Protein AF-A0A3M2V0F4-F1 (afdb_monomer)

Organism: Pseudomonas syringae pv. maculicola (NCBI:txid59511)

Sequence (68 aa):
MIQEMASAYQEPEQVVAWYYKNEQQMNEVRSVVLEEQVVDTVLQ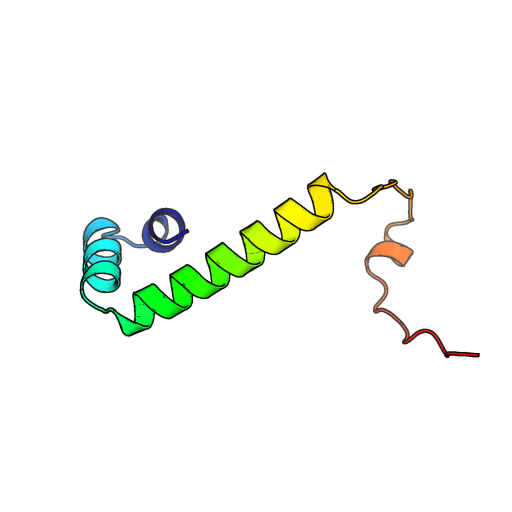KASVTDKSVSYEEAVKPVEAAKAD

Foldseek 3Di:
DLQVVLVVDPCSVVSSVVCVVDVVSVVVVVVVVVVVVVVVVVVVVDDDDDDDDDPCVVPDPPPPPPDD

Mean predicted aligned error: 7.79 Å

Secondary structure (DSSP, 8-state):
-HHHHHHTSS-HHHHHHHHHH-HHHHHHHHHHHHHHHHHHHHHHHS--------HHHHHS--------

Structure (mmCIF, N/CA/C/O backbone):
data_AF-A0A3M2V0F4-F1
#
_entry.id   AF-A0A3M2V0F4-F1
#
loop_
_atom_site.group_PDB
_atom_site.id
_atom_site.type_symbol
_atom_site.label_atom_id
_atom_site.label_alt_id
_atom_site.label_comp_id
_atom_site.label_asym_id
_atom_site.label_entity_id
_atom_site.label_seq_id
_atom_site.pdbx_PDB_ins_code
_atom_site.Cartn_x
_atom_site.Cartn_y
_atom_site.Cartn_z
_atom_site.occupancy
_atom_site.B_iso_or_equiv
_atom_site.auth_seq_id
_atom_site.auth_comp_id
_atom_site.auth_asym_id
_atom_site.auth_atom_id
_atom_site.pdbx_PDB_model_num
ATOM 1 N N . MET A 1 1 ? -7.962 1.804 0.980 1.00 84.56 1 MET A N 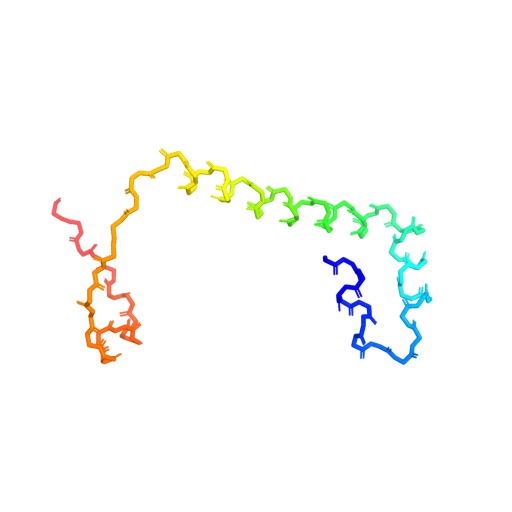1
ATOM 2 C CA . MET A 1 1 ? -7.217 1.068 2.025 1.00 84.56 1 MET A CA 1
ATOM 3 C C . MET A 1 1 ? -8.031 0.669 3.264 1.00 84.56 1 MET A C 1
ATOM 5 O O . MET A 1 1 ? -8.504 -0.454 3.267 1.00 84.56 1 MET A O 1
ATOM 9 N N . ILE A 1 2 ? -8.269 1.502 4.299 1.00 87.56 2 ILE A N 1
ATOM 10 C CA . ILE A 1 2 ? -8.951 1.020 5.540 1.00 87.56 2 ILE A CA 1
ATOM 11 C C . ILE A 1 2 ? -10.345 0.440 5.256 1.00 87.56 2 ILE A C 1
ATOM 13 O O . ILE A 1 2 ? -10.690 -0.614 5.776 1.00 87.56 2 ILE A O 1
ATOM 17 N N . GLN A 1 3 ? -11.144 1.105 4.417 1.00 87.06 3 GLN A N 1
ATOM 18 C CA . GLN A 1 3 ? -12.480 0.617 4.052 1.00 87.06 3 GLN A CA 1
ATOM 19 C C . GLN A 1 3 ? -12.433 -0.708 3.278 1.00 87.06 3 GLN A C 1
ATOM 21 O O . GLN A 1 3 ? -13.271 -1.574 3.502 1.00 87.06 3 GLN A O 1
ATOM 26 N N . GLU A 1 4 ? -11.434 -0.895 2.414 1.00 87.62 4 GLU A N 1
ATOM 27 C CA . GLU A 1 4 ? -11.236 -2.150 1.679 1.00 87.62 4 GLU A CA 1
ATOM 28 C C . GLU A 1 4 ? -10.794 -3.272 2.619 1.00 87.62 4 GLU A C 1
ATOM 30 O O . GLU A 1 4 ? -11.360 -4.359 2.571 1.00 87.62 4 GLU A O 1
ATOM 35 N N . MET A 1 5 ? -9.866 -2.997 3.540 1.00 86.75 5 MET A N 1
ATOM 36 C CA . MET A 1 5 ? -9.462 -3.954 4.576 1.00 86.75 5 MET A CA 1
ATOM 37 C C . MET A 1 5 ? -10.647 -4.342 5.468 1.00 86.75 5 MET A C 1
ATOM 39 O O . MET A 1 5 ? -10.838 -5.515 5.777 1.00 86.75 5 MET A O 1
ATOM 43 N N . ALA A 1 6 ? -11.475 -3.366 5.848 1.00 90.75 6 ALA 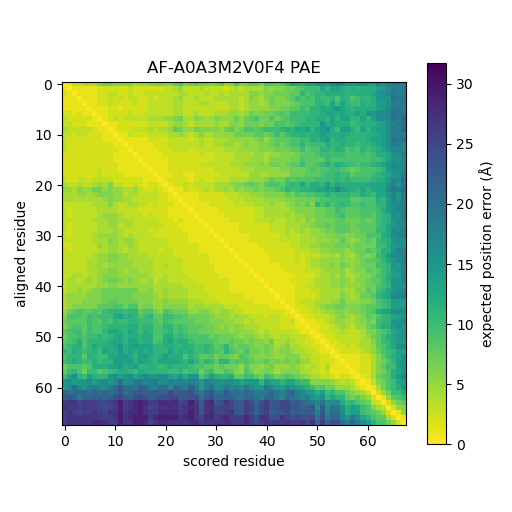A N 1
ATOM 44 C CA . ALA A 1 6 ? -12.662 -3.587 6.662 1.00 90.75 6 ALA A CA 1
ATOM 45 C C . ALA A 1 6 ? -13.759 -4.365 5.918 1.00 90.75 6 ALA A C 1
ATOM 47 O O . ALA A 1 6 ? -14.514 -5.088 6.562 1.00 90.75 6 ALA A O 1
ATOM 48 N N . SER A 1 7 ? -13.837 -4.267 4.585 1.00 92.19 7 SER A N 1
ATOM 49 C CA . SER A 1 7 ? -14.885 -4.915 3.777 1.00 92.19 7 SER A CA 1
ATOM 50 C C . SER A 1 7 ? -14.899 -6.446 3.871 1.00 92.19 7 SER A C 1
ATOM 52 O O . SER A 1 7 ? -15.934 -7.064 3.638 1.00 92.19 7 SER A O 1
ATOM 54 N N . ALA A 1 8 ? -13.774 -7.056 4.255 1.00 93.25 8 ALA A N 1
ATOM 55 C CA . ALA A 1 8 ? -13.662 -8.495 4.475 1.00 93.25 8 ALA A CA 1
ATOM 56 C C . ALA A 1 8 ? -14.275 -8.965 5.810 1.00 93.25 8 ALA A C 1
ATOM 58 O O . ALA A 1 8 ? -14.399 -10.168 6.040 1.00 93.25 8 ALA A O 1
ATOM 59 N N . TYR A 1 9 ? -14.640 -8.038 6.701 1.00 92.12 9 TYR A N 1
ATOM 60 C CA . TYR A 1 9 ? -15.180 -8.342 8.022 1.00 92.12 9 TYR A CA 1
ATOM 61 C C . TYR A 1 9 ? -16.706 -8.266 8.047 1.00 92.12 9 TYR A C 1
ATOM 63 O O . TYR A 1 9 ? -17.331 -7.510 7.310 1.00 92.12 9 TYR A O 1
ATOM 71 N N . GLN A 1 10 ? -17.302 -9.025 8.970 1.00 92.44 10 GLN A N 1
ATOM 72 C CA . GLN A 1 10 ? -18.750 -9.060 9.197 1.00 92.44 10 GLN A CA 1
ATOM 73 C C . GLN A 1 10 ? -19.318 -7.685 9.588 1.00 92.44 10 GLN A C 1
ATOM 75 O O . GLN A 1 10 ? -20.438 -7.345 9.221 1.00 92.44 10 GLN A O 1
ATOM 80 N N . GLU A 1 11 ? -18.533 -6.900 10.331 1.00 93.31 11 GLU A N 1
ATOM 81 C CA . GLU A 1 11 ? -18.909 -5.577 10.828 1.00 93.31 11 GLU A CA 1
ATOM 82 C C . GLU A 1 11 ? -17.858 -4.528 10.419 1.00 93.31 11 GLU A C 1
ATOM 84 O O . GLU A 1 11 ? -17.032 -4.109 11.238 1.00 93.31 11 GLU A O 1
ATOM 89 N N . PRO A 1 12 ? -17.856 -4.097 9.144 1.00 92.62 12 PRO A N 1
ATOM 90 C CA . PRO A 1 12 ? -16.816 -3.225 8.596 1.00 92.62 12 PRO A CA 1
ATOM 91 C C . PRO A 1 12 ? -16.742 -1.871 9.317 1.00 92.62 12 PRO A C 1
ATOM 93 O O . PRO A 1 12 ? -15.656 -1.341 9.541 1.00 92.62 12 PRO A O 1
ATOM 96 N N . GLU A 1 13 ? -17.882 -1.320 9.741 1.00 93.06 13 GLU A N 1
ATOM 97 C CA . GLU A 1 13 ? -17.946 -0.025 10.429 1.00 93.06 13 GLU A CA 1
ATOM 98 C C . GLU A 1 13 ? -17.210 -0.034 11.775 1.00 93.06 13 GLU A C 1
ATOM 100 O O . GLU A 1 13 ? -16.521 0.933 12.109 1.00 93.06 13 GLU A O 1
ATOM 105 N N . GLN A 1 14 ? -17.293 -1.139 12.528 1.00 92.56 14 GLN A N 1
ATOM 106 C CA . GLN A 1 14 ? -16.564 -1.281 13.789 1.00 92.56 14 GLN A CA 1
ATOM 107 C C . GLN A 1 14 ? -15.054 -1.335 13.560 1.00 92.56 14 GLN A C 1
ATOM 109 O O . GLN A 1 14 ? -14.297 -0.710 14.304 1.00 92.56 14 GLN A O 1
ATOM 114 N N . VAL A 1 15 ? -14.615 -2.035 12.511 1.00 89.44 15 VAL A N 1
ATOM 115 C CA . VAL A 1 15 ? -13.195 -2.136 12.147 1.00 89.44 15 VAL A CA 1
ATOM 116 C C . VAL A 1 15 ? -12.650 -0.768 11.746 1.00 89.44 15 VAL A C 1
ATOM 118 O O . VAL A 1 15 ? -11.603 -0.353 12.242 1.00 89.44 15 VAL A O 1
ATOM 121 N N . VAL A 1 16 ? -13.389 -0.014 10.925 1.00 91.69 16 VAL A N 1
ATOM 122 C CA . VAL A 1 16 ? -13.030 1.370 10.583 1.00 91.69 16 VAL A CA 1
ATOM 123 C C . VAL A 1 16 ? -12.936 2.217 11.854 1.00 91.69 16 VAL A C 1
ATOM 125 O O . VAL A 1 16 ? -11.906 2.841 12.101 1.00 91.69 16 VAL A O 1
ATOM 128 N N . ALA A 1 17 ? -13.964 2.209 12.706 1.00 92.19 17 ALA A N 1
ATOM 129 C CA . ALA A 1 17 ? -13.963 2.991 13.940 1.00 92.19 17 ALA A CA 1
ATOM 130 C C . ALA A 1 17 ? -12.803 2.619 14.882 1.00 92.19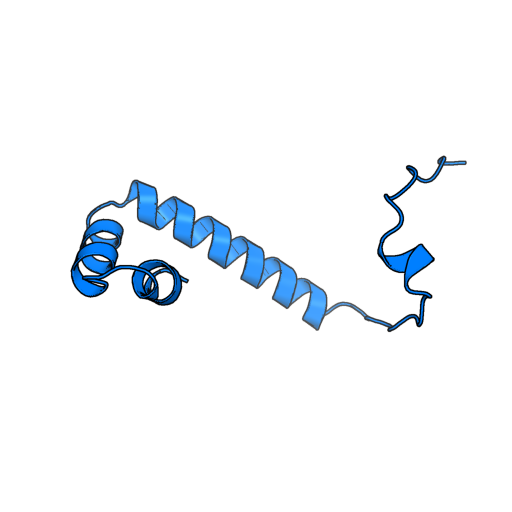 17 ALA A C 1
ATOM 132 O O . ALA A 1 17 ? -12.267 3.494 15.564 1.00 92.19 17 ALA A O 1
ATOM 133 N N . TRP A 1 18 ? -12.400 1.347 14.913 1.00 90.06 18 TRP A N 1
ATOM 134 C CA . TRP A 1 18 ? -11.253 0.876 15.685 1.00 90.06 18 TRP A CA 1
ATOM 135 C C . TRP A 1 18 ? -9.938 1.472 15.179 1.00 90.06 18 TRP A C 1
ATOM 137 O O . TRP A 1 18 ? -9.185 2.021 15.984 1.00 90.06 18 TRP A O 1
ATOM 147 N N . TYR A 1 19 ? -9.704 1.457 13.861 1.00 90.00 19 TYR A N 1
ATOM 148 C CA . TYR A 1 19 ? -8.536 2.110 13.266 1.00 90.00 19 TYR A CA 1
ATOM 149 C C . TYR A 1 19 ? -8.525 3.604 13.593 1.00 90.00 19 TYR A C 1
ATOM 151 O O . TYR A 1 19 ? -7.560 4.087 14.169 1.00 90.00 19 TYR A O 1
ATOM 159 N N . TYR A 1 20 ? -9.619 4.331 13.352 1.00 89.12 20 TYR A N 1
ATOM 160 C CA . TYR A 1 20 ? -9.673 5.782 13.596 1.00 89.12 20 TYR A CA 1
ATOM 161 C C . TYR A 1 20 ? -9.471 6.184 15.068 1.00 89.12 20 TYR A C 1
ATOM 163 O O . TYR A 1 20 ? -9.020 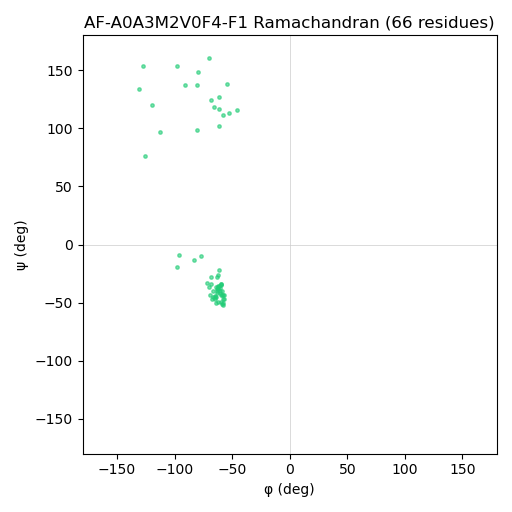7.296 15.334 1.00 89.12 20 TYR A O 1
ATOM 171 N N . LYS A 1 21 ? -9.786 5.301 16.025 1.00 92.62 21 LYS A N 1
ATOM 172 C CA . LYS A 1 21 ? -9.537 5.518 17.462 1.00 92.62 21 LYS A CA 1
ATOM 173 C C . LYS A 1 21 ? -8.112 5.165 17.896 1.00 92.62 21 LYS A C 1
ATOM 175 O O . LYS A 1 21 ? -7.724 5.514 19.008 1.00 92.62 21 LYS A O 1
ATOM 180 N N . ASN A 1 22 ? -7.349 4.468 17.058 1.00 91.50 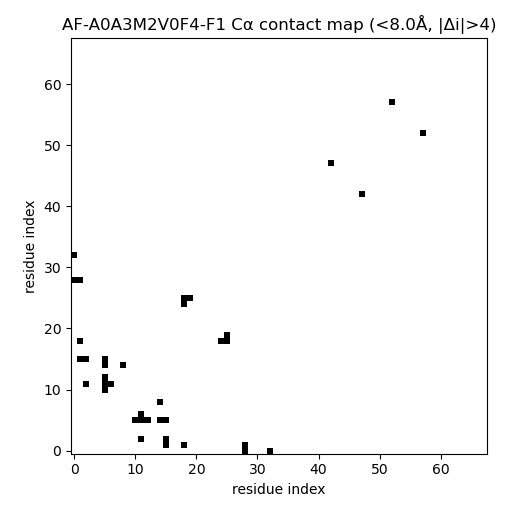22 ASN A N 1
ATOM 181 C CA . ASN A 1 22 ? -5.996 4.021 17.351 1.00 91.50 22 ASN A CA 1
ATOM 182 C C . ASN A 1 22 ? -4.988 4.760 16.459 1.00 91.50 22 ASN A C 1
ATOM 184 O O . ASN A 1 22 ? -4.727 4.377 15.319 1.00 91.50 22 ASN A O 1
ATOM 188 N N . GLU A 1 23 ? -4.393 5.826 16.996 1.00 90.12 23 GLU A N 1
ATOM 189 C CA . GLU A 1 23 ? -3.454 6.669 16.248 1.00 90.12 23 GLU A CA 1
ATOM 190 C C . GLU A 1 23 ? -2.223 5.914 15.736 1.00 90.12 23 GLU A C 1
ATOM 192 O O . GLU A 1 23 ? -1.746 6.212 14.641 1.00 90.12 23 GLU A O 1
AT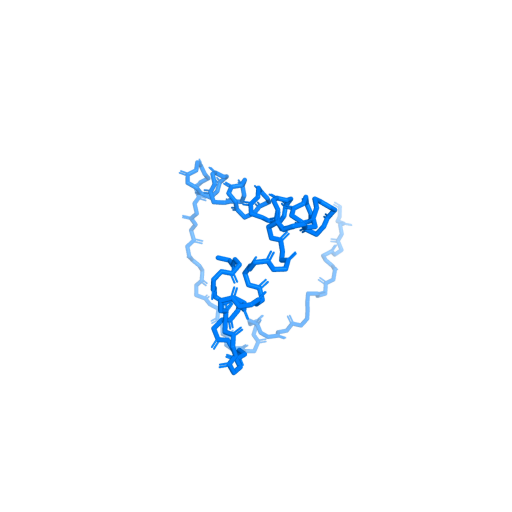OM 197 N N . GLN A 1 24 ? -1.727 4.924 16.484 1.00 91.38 24 GLN A N 1
ATOM 198 C CA . GLN A 1 24 ? -0.587 4.112 16.058 1.00 91.38 24 GLN A CA 1
ATOM 199 C C . GLN A 1 24 ? -0.933 3.318 14.795 1.00 91.38 24 GLN A C 1
ATOM 201 O O . GLN A 1 24 ? -0.226 3.411 13.794 1.00 91.38 24 GLN A O 1
ATOM 206 N N . GLN A 1 25 ? -2.065 2.616 14.812 1.00 89.06 25 GLN A N 1
ATOM 207 C CA . GLN A 1 25 ? -2.555 1.851 13.663 1.00 89.06 25 GLN A CA 1
ATOM 208 C C . GLN A 1 25 ? -2.859 2.761 12.465 1.00 89.06 25 GLN A C 1
ATOM 210 O O . GLN A 1 25 ? -2.535 2.439 11.324 1.00 89.06 25 GLN A O 1
ATOM 215 N N . MET A 1 26 ? -3.405 3.956 12.711 1.00 93.06 26 MET A N 1
ATOM 216 C CA . MET A 1 26 ? -3.589 4.956 11.657 1.00 93.06 26 MET A CA 1
ATOM 217 C C . MET A 1 26 ? -2.276 5.431 11.039 1.00 93.06 26 MET A C 1
ATOM 219 O O . MET A 1 26 ? -2.244 5.725 9.845 1.00 93.06 26 MET A O 1
ATOM 223 N N . ASN A 1 27 ? -1.204 5.548 11.821 1.00 92.56 27 ASN A N 1
ATOM 224 C CA . ASN A 1 27 ? 0.100 5.965 11.309 1.00 92.56 27 ASN A CA 1
ATOM 225 C C . ASN A 1 27 ? 0.739 4.892 10.421 1.00 92.56 27 ASN A C 1
ATOM 227 O O . ASN A 1 27 ? 1.335 5.235 9.400 1.00 92.56 27 ASN A O 1
ATOM 231 N N . GLU A 1 28 ? 0.563 3.615 10.755 1.00 90.12 28 GLU A N 1
ATOM 232 C CA . GLU A 1 28 ? 1.004 2.494 9.915 1.00 90.12 28 GLU A CA 1
ATOM 233 C C . GLU A 1 28 ? 0.270 2.509 8.568 1.00 90.12 28 GLU A C 1
ATOM 235 O O . GLU A 1 28 ? 0.903 2.547 7.514 1.00 90.12 28 GLU A O 1
ATOM 240 N N . VAL A 1 29 ? -1.061 2.629 8.597 1.00 90.50 29 VAL A N 1
ATOM 241 C CA . VAL A 1 29 ? -1.888 2.776 7.388 1.00 90.50 29 VAL A CA 1
ATOM 242 C C . VAL A 1 29 ? -1.444 3.987 6.561 1.00 90.50 29 VAL A C 1
ATOM 244 O O . VAL A 1 29 ? -1.284 3.887 5.347 1.00 90.50 29 VAL A O 1
ATOM 247 N N . ARG A 1 30 ? -1.234 5.146 7.195 1.00 90.75 30 ARG A N 1
ATOM 248 C CA . ARG A 1 30 ? -0.781 6.357 6.493 1.00 90.75 30 ARG A CA 1
ATOM 249 C C . ARG A 1 30 ? 0.571 6.161 5.814 1.00 90.75 30 ARG A C 1
ATOM 251 O O . ARG A 1 30 ? 0.758 6.678 4.719 1.00 90.75 30 ARG A O 1
ATOM 258 N N . SER A 1 31 ? 1.483 5.427 6.446 1.00 93.50 31 SER A N 1
ATOM 259 C CA . SER A 1 31 ? 2.810 5.152 5.889 1.00 93.50 31 SER A CA 1
ATOM 260 C C . SER A 1 31 ? 2.720 4.307 4.621 1.00 93.50 31 SER A C 1
ATOM 262 O O . SER A 1 31 ? 3.332 4.662 3.621 1.00 93.50 31 SER A O 1
ATOM 264 N N . VAL A 1 32 ? 1.895 3.258 4.630 1.00 92.25 32 VAL A N 1
ATOM 265 C CA . VAL A 1 32 ? 1.686 2.403 3.450 1.00 92.25 32 VAL A CA 1
ATOM 266 C C . VAL A 1 32 ? 1.037 3.187 2.306 1.00 92.25 32 VAL A C 1
ATOM 268 O O . VAL A 1 32 ? 1.518 3.136 1.181 1.00 92.25 32 VAL A O 1
ATOM 271 N N . VAL A 1 33 ? 0.005 3.991 2.590 1.00 93.00 33 VAL A N 1
ATOM 272 C CA . VAL A 1 33 ? -0.624 4.843 1.560 1.00 93.00 33 VAL A CA 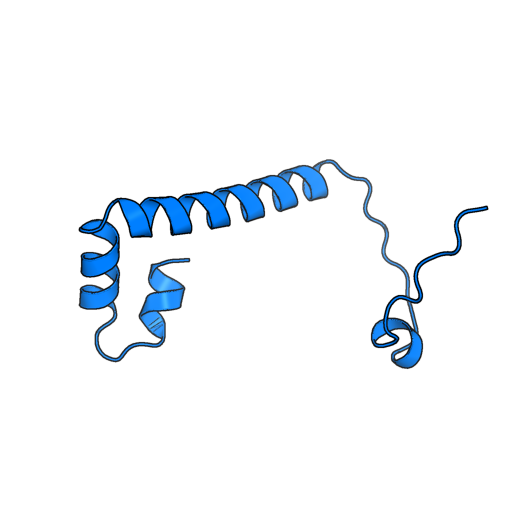1
ATOM 273 C C . VAL A 1 33 ? 0.379 5.836 0.975 1.00 93.00 33 VAL A C 1
ATOM 275 O O . VAL A 1 33 ? 0.373 6.086 -0.228 1.00 93.00 33 VAL A O 1
ATOM 278 N N . LEU A 1 34 ? 1.238 6.419 1.815 1.00 94.81 34 LEU A N 1
ATOM 279 C CA . LEU A 1 34 ? 2.280 7.326 1.350 1.00 94.81 34 LEU A CA 1
ATOM 280 C C . LEU A 1 34 ? 3.277 6.603 0.437 1.00 94.81 34 LEU A C 1
ATOM 282 O O . LEU A 1 34 ? 3.664 7.161 -0.584 1.00 94.81 34 LEU A O 1
ATOM 286 N N . GLU A 1 35 ? 3.677 5.381 0.784 1.00 94.81 35 GLU A N 1
ATOM 287 C CA . GLU A 1 35 ? 4.568 4.565 -0.042 1.00 94.81 35 GLU A CA 1
ATOM 288 C C . GLU A 1 35 ? 3.960 4.289 -1.424 1.00 94.81 35 GLU A C 1
ATOM 290 O O . GLU A 1 35 ? 4.603 4.576 -2.434 1.00 94.81 35 GLU A O 1
ATOM 295 N N . GLU A 1 36 ? 2.701 3.845 -1.482 1.00 93.38 36 GLU A N 1
ATOM 296 C CA . GLU A 1 36 ? 1.978 3.630 -2.745 1.00 93.38 36 GLU A CA 1
ATOM 297 C C . GLU A 1 36 ? 1.910 4.915 -3.584 1.00 93.38 36 GLU A C 1
ATOM 299 O O . GLU A 1 36 ? 2.262 4.918 -4.763 1.00 93.38 36 GLU A O 1
ATOM 304 N N . GLN A 1 37 ? 1.560 6.046 -2.964 1.00 94.81 37 GLN A N 1
ATOM 305 C CA . GLN A 1 37 ? 1.505 7.341 -3.650 1.00 94.81 37 GLN A CA 1
ATOM 306 C C . GLN A 1 37 ? 2.865 7.786 -4.193 1.00 94.81 37 GLN A C 1
ATOM 308 O O . GLN A 1 37 ? 2.942 8.406 -5.259 1.00 94.81 37 GLN A O 1
ATOM 313 N N . VAL A 1 38 ? 3.947 7.508 -3.465 1.00 96.31 38 VAL A N 1
ATOM 314 C CA . VAL A 1 38 ? 5.307 7.810 -3.918 1.00 96.31 38 VAL A CA 1
ATOM 315 C C . VAL A 1 38 ? 5.659 6.953 -5.130 1.00 96.31 38 VAL A C 1
ATOM 317 O O . VAL A 1 38 ? 6.157 7.502 -6.115 1.00 96.31 38 VAL A O 1
ATOM 320 N N . VAL A 1 39 ? 5.361 5.652 -5.098 1.00 95.06 39 VAL A N 1
ATOM 321 C CA . VAL A 1 39 ? 5.570 4.745 -6.238 1.00 95.06 39 VAL A CA 1
ATOM 322 C C . VAL A 1 39 ? 4.796 5.233 -7.460 1.00 95.06 39 VAL A C 1
ATOM 324 O O . VAL A 1 39 ? 5.398 5.432 -8.517 1.00 95.06 39 VAL A O 1
ATOM 327 N N . ASP A 1 40 ? 3.507 5.534 -7.305 1.00 95.12 40 ASP A N 1
ATOM 328 C CA . ASP A 1 40 ? 2.662 6.056 -8.383 1.00 95.12 40 ASP A CA 1
ATOM 329 C C . ASP A 1 40 ? 3.218 7.361 -8.960 1.00 95.12 40 ASP A C 1
ATOM 331 O O . ASP A 1 40 ? 3.295 7.543 -10.177 1.00 95.12 40 ASP A O 1
ATOM 335 N N . THR A 1 41 ? 3.670 8.267 -8.092 1.00 96.06 41 THR A N 1
ATOM 336 C CA . THR A 1 41 ? 4.266 9.543 -8.507 1.00 96.06 41 THR A CA 1
ATOM 337 C C . THR A 1 41 ? 5.545 9.335 -9.316 1.00 96.06 41 THR A C 1
ATOM 339 O O . THR A 1 41 ? 5.796 10.063 -10.281 1.00 96.06 41 THR A O 1
ATOM 342 N N . VAL A 1 42 ? 6.379 8.367 -8.929 1.00 95.94 42 VAL A N 1
ATOM 343 C CA . VAL A 1 42 ? 7.595 8.020 -9.673 1.00 95.94 42 VAL A CA 1
ATOM 344 C C . VAL A 1 42 ? 7.227 7.412 -11.022 1.00 95.94 42 VAL A C 1
ATOM 346 O O . VAL A 1 42 ? 7.760 7.859 -12.036 1.00 95.94 42 VAL A O 1
ATOM 349 N N . LEU A 1 43 ? 6.285 6.467 -11.060 1.00 93.75 43 LEU A N 1
ATOM 350 C CA . LEU A 1 43 ? 5.823 5.828 -12.296 1.00 93.75 43 LEU A CA 1
ATOM 351 C C . LEU A 1 43 ? 5.247 6.837 -13.293 1.00 93.75 43 LEU A C 1
ATOM 353 O O . LEU A 1 43 ? 5.558 6.762 -14.477 1.00 93.75 43 LEU A O 1
ATOM 357 N N . GLN A 1 44 ? 4.486 7.829 -12.823 1.00 94.62 44 GLN A N 1
ATOM 358 C CA . GLN A 1 44 ? 3.949 8.902 -13.669 1.00 94.62 44 GLN A CA 1
ATOM 359 C C . GLN A 1 44 ? 5.032 9.774 -14.317 1.00 94.62 44 GLN A C 1
ATOM 361 O O . GLN A 1 44 ? 4.799 10.374 -15.366 1.00 94.62 44 GLN A O 1
ATOM 366 N N . LYS A 1 45 ? 6.199 9.896 -13.679 1.00 95.00 45 LYS A N 1
ATOM 367 C CA . LYS A 1 45 ? 7.320 10.715 -14.167 1.00 95.00 45 LYS A CA 1
ATOM 368 C C . LYS A 1 45 ? 8.370 9.899 -14.914 1.00 95.00 45 LYS A C 1
ATOM 370 O O . LYS A 1 45 ? 9.189 10.474 -15.629 1.00 95.00 45 LYS A O 1
ATOM 375 N N . ALA A 1 46 ? 8.385 8.588 -14.718 1.00 94.81 46 ALA A N 1
ATOM 376 C CA . ALA A 1 46 ? 9.321 7.684 -15.353 1.00 94.81 46 ALA A CA 1
ATOM 377 C C . ALA A 1 46 ? 8.894 7.370 -16.793 1.00 94.81 46 ALA A C 1
ATOM 379 O O . ALA A 1 46 ? 7.713 7.291 -17.121 1.00 94.81 46 ALA A O 1
ATOM 380 N N . SER A 1 47 ? 9.877 7.140 -17.662 1.00 93.12 47 SER A N 1
ATOM 381 C CA . SER A 1 47 ? 9.624 6.562 -18.980 1.00 93.12 47 SER A CA 1
ATOM 382 C C . SER A 1 47 ? 9.470 5.051 -18.825 1.00 93.12 47 SER A C 1
ATOM 384 O O . SER A 1 47 ? 10.469 4.339 -18.732 1.00 93.12 47 SER A O 1
ATOM 386 N N . VAL A 1 48 ? 8.231 4.566 -18.780 1.00 92.62 48 VAL A N 1
ATOM 387 C CA . VAL A 1 48 ? 7.923 3.133 -18.677 1.00 92.62 48 VAL A CA 1
ATOM 388 C C . VAL A 1 48 ? 7.785 2.535 -20.079 1.00 92.62 48 VAL A C 1
ATOM 390 O O . VAL A 1 48 ? 7.181 3.138 -20.964 1.00 92.62 48 VAL A O 1
ATOM 393 N N . THR A 1 49 ? 8.359 1.352 -20.290 1.00 93.62 49 THR A N 1
ATOM 394 C CA . THR A 1 49 ? 8.244 0.595 -21.543 1.00 93.62 49 THR A CA 1
ATOM 395 C C . THR A 1 49 ? 7.869 -0.843 -21.242 1.00 93.62 49 THR A C 1
ATOM 397 O O . THR A 1 49 ? 8.517 -1.478 -20.408 1.00 93.62 49 THR A O 1
ATOM 400 N N . ASP A 1 50 ? 6.893 -1.375 -21.968 1.00 92.75 50 ASP A N 1
ATOM 401 C CA . ASP A 1 50 ? 6.490 -2.768 -21.825 1.00 92.75 50 ASP A CA 1
ATOM 402 C C . ASP A 1 50 ? 7.434 -3.695 -22.595 1.00 92.75 50 ASP A C 1
ATOM 404 O O . ASP A 1 50 ? 7.804 -3.437 -23.744 1.00 92.75 50 ASP A O 1
ATOM 408 N N . LYS A 1 51 ? 7.804 -4.814 -21.970 1.00 91.12 51 LYS A N 1
ATOM 409 C CA . LYS A 1 51 ? 8.572 -5.886 -22.604 1.00 91.12 51 LYS A CA 1
ATOM 410 C C . LYS A 1 51 ? 7.759 -7.170 -22.559 1.00 91.12 51 LYS A C 1
ATOM 412 O O . LYS A 1 51 ? 7.461 -7.681 -21.484 1.00 91.12 51 LYS A O 1
ATOM 417 N N . SER A 1 52 ? 7.458 -7.724 -23.730 1.00 91.25 52 SER A N 1
ATOM 418 C CA . SER A 1 52 ? 6.876 -9.062 -23.814 1.00 91.25 52 SER A CA 1
ATOM 419 C C . SER A 1 52 ? 7.914 -10.091 -23.370 1.00 91.25 52 SER A C 1
ATOM 421 O O . SER A 1 52 ? 9.011 -10.152 -23.928 1.00 91.25 52 SER A O 1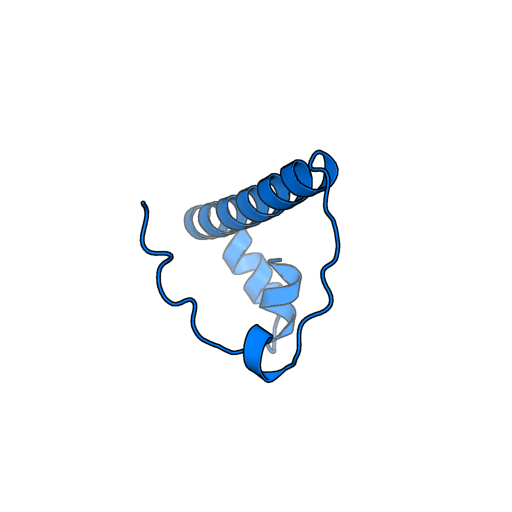
ATOM 423 N N . VAL A 1 53 ? 7.558 -10.900 -22.381 1.00 91.06 53 VAL A N 1
ATOM 424 C CA . VAL A 1 53 ? 8.363 -12.011 -21.863 1.00 91.06 53 VAL A CA 1
ATOM 425 C C . VAL A 1 53 ? 7.519 -13.281 -21.869 1.00 91.06 53 VAL A C 1
ATOM 427 O O . VAL A 1 53 ? 6.288 -13.213 -21.831 1.00 91.06 53 VAL A O 1
ATOM 430 N N . SER A 1 54 ? 8.160 -14.443 -21.961 1.00 93.25 54 SER A N 1
ATOM 431 C CA . SER A 1 54 ? 7.457 -15.722 -21.823 1.00 93.25 54 SER A CA 1
ATOM 432 C C . SER A 1 54 ? 7.001 -15.950 -20.375 1.00 93.25 54 SER A C 1
ATOM 434 O O . SER A 1 54 ? 7.527 -15.348 -19.440 1.00 93.25 54 SER A O 1
ATOM 436 N N . TYR A 1 55 ? 6.027 -16.844 -20.173 1.00 89.56 55 TYR A N 1
ATOM 437 C CA . TYR A 1 55 ? 5.562 -17.201 -18.826 1.00 89.56 55 TYR A CA 1
ATOM 438 C C . TYR A 1 55 ? 6.704 -17.726 -17.947 1.00 89.56 55 TYR A C 1
ATOM 440 O O . TYR A 1 55 ? 6.827 -17.315 -16.798 1.00 89.56 55 TYR A O 1
ATOM 448 N N . GLU A 1 56 ? 7.555 -18.593 -18.506 1.00 89.12 56 GLU A N 1
ATOM 449 C CA . GLU A 1 56 ? 8.706 -19.166 -17.804 1.00 89.12 56 GLU A CA 1
ATOM 450 C C . GLU A 1 56 ? 9.673 -18.076 -17.328 1.00 89.12 56 GLU A C 1
ATOM 452 O O . GLU A 1 56 ? 10.093 -18.096 -16.175 1.00 89.12 56 GLU A O 1
ATOM 457 N N . GLU A 1 57 ? 9.959 -17.077 -18.167 1.00 85.88 57 GLU A N 1
ATOM 458 C CA . GLU A 1 57 ? 10.804 -15.935 -17.796 1.00 85.88 57 GLU A CA 1
ATOM 459 C C . GLU A 1 57 ? 10.152 -15.021 -16.750 1.00 85.88 57 GLU A C 1
ATOM 461 O O . GLU A 1 57 ? 10.857 -14.476 -15.906 1.00 85.88 57 GLU A O 1
ATOM 466 N N . ALA A 1 58 ? 8.826 -14.857 -16.781 1.00 87.56 58 ALA A N 1
ATOM 467 C CA . ALA A 1 58 ? 8.099 -13.992 -15.851 1.00 87.56 58 ALA A CA 1
ATOM 468 C C . ALA A 1 58 ? 8.032 -14.555 -14.421 1.00 87.56 58 ALA A C 1
ATOM 470 O O . ALA A 1 58 ? 8.019 -13.788 -13.460 1.00 87.56 58 ALA A O 1
ATOM 471 N N . VAL A 1 59 ? 7.974 -15.884 -14.272 1.00 90.19 59 VAL A N 1
ATOM 472 C CA . VAL A 1 59 ? 7.902 -16.558 -12.960 1.00 90.19 59 VAL A CA 1
ATOM 473 C C . VAL A 1 59 ? 9.262 -17.020 -12.447 1.00 90.19 59 VAL A C 1
ATOM 475 O O . VAL A 1 59 ? 9.366 -17.464 -11.299 1.00 90.19 59 VAL A O 1
ATOM 478 N N . LYS A 1 60 ? 10.307 -16.946 -13.282 1.00 86.62 60 LYS A N 1
ATOM 479 C CA . LYS A 1 60 ? 11.657 -17.331 -12.880 1.00 86.62 60 LYS A CA 1
ATOM 480 C C . LYS A 1 60 ? 12.107 -16.421 -11.724 1.00 86.62 60 LYS A C 1
ATOM 482 O O . LYS A 1 60 ? 12.066 -15.198 -11.869 1.00 86.62 60 LYS A O 1
ATOM 487 N N . PRO A 1 61 ? 12.561 -16.981 -10.585 1.00 79.12 61 PRO A N 1
ATOM 488 C CA . PRO A 1 61 ? 13.159 -16.188 -9.520 1.00 79.12 61 PRO A CA 1
ATOM 489 C C . PRO A 1 61 ? 14.310 -15.368 -10.091 1.00 79.12 61 PRO A C 1
ATOM 491 O O . PRO A 1 61 ? 15.093 -15.881 -10.893 1.00 79.12 61 PRO A O 1
ATOM 494 N N . VAL A 1 62 ? 14.414 -14.107 -9.678 1.00 70.44 62 VAL A N 1
ATOM 495 C CA . VAL A 1 62 ? 15.509 -13.239 -10.108 1.00 70.44 62 VAL A CA 1
ATOM 496 C C . VAL A 1 62 ? 16.818 -13.860 -9.620 1.00 70.44 62 VAL A C 1
ATOM 498 O O . VAL A 1 62 ? 17.160 -13.771 -8.442 1.00 70.44 62 VAL A O 1
ATOM 501 N N . GLU A 1 63 ? 17.554 -14.521 -10.515 1.00 65.69 63 GLU A N 1
ATOM 502 C CA . GLU A 1 63 ? 18.965 -14.803 -10.280 1.00 65.69 63 GLU A CA 1
ATOM 503 C C . GLU A 1 63 ? 19.639 -13.441 -10.162 1.00 65.69 63 GLU A C 1
ATOM 505 O O . GLU A 1 63 ? 19.584 -12.645 -11.101 1.00 65.69 63 GLU A O 1
ATOM 510 N N . ALA A 1 64 ? 20.194 -13.145 -8.981 1.00 57.19 64 ALA A N 1
ATOM 511 C CA . ALA A 1 64 ? 20.901 -11.900 -8.724 1.00 57.19 64 ALA A CA 1
ATOM 512 C C . ALA A 1 64 ? 21.848 -11.634 -9.896 1.00 57.19 64 ALA A C 1
ATOM 514 O O . ALA A 1 64 ? 22.745 -12.440 -10.162 1.00 57.19 64 ALA A O 1
ATOM 515 N N . ALA A 1 65 ? 21.597 -10.542 -10.622 1.00 54.53 65 ALA A N 1
ATOM 516 C CA . ALA A 1 65 ? 22.453 -10.118 -11.711 1.00 54.53 65 ALA A CA 1
ATOM 517 C C . ALA A 1 65 ? 23.876 -10.050 -11.153 1.00 54.53 65 ALA A C 1
ATOM 519 O O . ALA A 1 65 ? 24.150 -9.262 -10.245 1.00 54.53 65 ALA A O 1
ATOM 520 N N . LYS A 1 66 ? 24.760 -10.934 -11.628 1.00 48.41 66 LYS A N 1
ATOM 521 C CA . LYS A 1 66 ? 26.186 -10.808 -11.344 1.00 48.41 66 LYS A CA 1
ATOM 522 C C . LYS A 1 66 ? 26.590 -9.441 -11.881 1.00 48.41 66 LYS A C 1
ATOM 524 O O . LYS A 1 66 ? 26.499 -9.209 -13.082 1.00 48.41 66 LYS A O 1
ATOM 529 N N . ALA A 1 67 ? 26.923 -8.539 -10.967 1.00 45.44 67 ALA A N 1
ATOM 530 C CA . ALA A 1 67 ? 27.536 -7.270 -11.299 1.00 45.44 67 ALA A CA 1
ATOM 531 C C . ALA A 1 67 ? 28.924 -7.568 -11.885 1.00 45.44 67 ALA A C 1
ATOM 533 O O . ALA A 1 67 ? 29.739 -8.188 -11.197 1.00 45.44 67 ALA A O 1
ATOM 534 N N . ASP A 1 68 ? 29.140 -7.185 -13.143 1.00 39.00 68 ASP A N 1
ATOM 535 C CA . ASP A 1 68 ? 30.473 -6.942 -13.709 1.00 39.00 68 ASP A CA 1
ATOM 536 C C . ASP A 1 68 ? 30.904 -5.501 -13.391 1.00 39.00 68 ASP A C 1
ATOM 538 O O . ASP A 1 68 ? 30.031 -4.598 -13.450 1.00 39.00 68 ASP A O 1
#

Radius of gyration: 18.99 Å; Cα contacts (8 Å, |Δi|>4): 19; chains: 1; bounding box: 49×30×41 Å

Solvent-accessible surface area (backbone atoms only — not comparable to full-atom values): 4324 Å² total; per-residue (Å²): 104,68,70,62,66,17,63,81,44,98,57,31,66,60,50,44,52,51,40,76,72,31,67,68,59,42,50,54,54,50,51,52,54,48,50,54,51,51,52,53,55,48,57,75,72,46,91,81,78,92,75,94,71,55,73,69,68,71,70,48,76,82,70,76,78,80,81,128

InterPro domains:
  IPR008880 Trigger factor, C-terminal [PF05698] (1-43)
  IPR027304 Trigger factor/SurA domain superfamily [SSF109998] (1-61)
  IPR037041 Trigger factor, C-terminal domain superfamily [G3DSA:1.10.3120.10] (1-61)

pLDDT: mean 87.66, std 12.11, range [39.0, 96.31]

Nearest PDB structures (foldseek):
  5owj-assembly1_B  TM=8.657E-01  e=2.066E-02  Escherichia coli